Protein AF-D7TH24-F1 (afdb_monomer_lite)

pLDDT: mean 88.19, std 6.24, range [59.88, 95.81]

Foldseek 3Di:
DAPPAQEDEDEQQCQLQDPPRPCNVPPVNVVSLCVLVVSVVVCVVHVHNYYYYDYDPSCCPPPNNPNVVVSVVD

Radius of gyration: 13.26 Å; chains: 1; bounding box: 28×23×38 Å

Secondary structure (DSSP, 8-state):
-TTS-SEEEE----TTT-TT-TTTTSHHHHHHHHHHHHHHHHHHHH--SEEEE---GGGGGGGGGHHHHHHHT-

Organism: Vitis vinifera (NCBI:txid29760)

Structure (mmCIF, N/CA/C/O backbone):
data_AF-D7TH24-F1
#
_entry.id   AF-D7TH24-F1
#
loop_
_atom_site.group_PDB
_atom_site.id
_atom_site.type_symbol
_atom_site.label_atom_id
_atom_site.label_alt_id
_atom_site.label_comp_id
_atom_site.label_asym_id
_atom_site.label_entity_id
_atom_site.label_seq_id
_atom_site.pdbx_PDB_ins_code
_atom_site.Cartn_x
_atom_site.Cartn_y
_atom_site.Cartn_z
_atom_site.occupancy
_atom_site.B_iso_or_equiv
_atom_site.auth_seq_id
_atom_site.auth_comp_id
_atom_site.auth_asym_id
_atom_site.auth_atom_id
_atom_site.pdbx_PDB_model_num
ATOM 1 N N . MET A 1 1 ? -4.360 10.361 20.106 1.00 59.88 1 MET A N 1
ATOM 2 C CA . MET A 1 1 ? -5.376 10.481 19.037 1.00 59.88 1 MET A CA 1
ATOM 3 C C . MET A 1 1 ? -5.901 9.124 18.545 1.00 59.88 1 MET A C 1
ATOM 5 O O . MET A 1 1 ? -6.641 9.108 17.570 1.00 59.88 1 MET A O 1
ATOM 9 N N . LEU A 1 2 ? -5.596 7.998 19.214 1.00 67.06 2 LEU A N 1
ATOM 10 C CA . LEU A 1 2 ? -6.247 6.709 18.931 1.00 67.06 2 LEU A CA 1
ATOM 11 C C . LEU A 1 2 ? -7.775 6.860 19.024 1.00 67.06 2 LEU A C 1
ATOM 13 O O . LEU A 1 2 ? -8.265 7.477 19.971 1.00 67.06 2 LEU A O 1
ATOM 17 N N . GLY A 1 3 ? -8.500 6.342 18.031 1.00 73.44 3 GLY A N 1
ATOM 18 C CA . GLY A 1 3 ? -9.965 6.376 1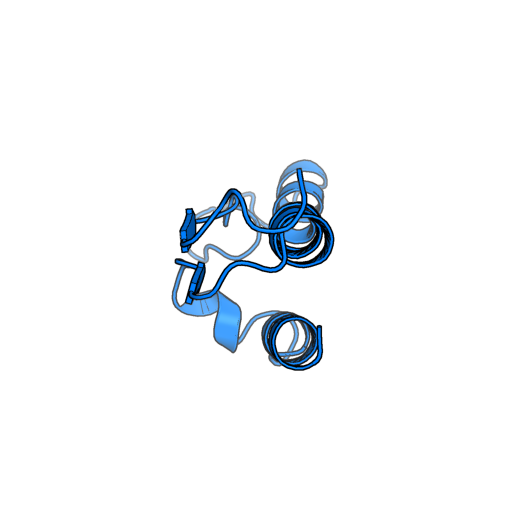7.988 1.00 73.44 3 GLY A CA 1
ATOM 19 C C . GLY A 1 3 ? -10.606 7.670 17.466 1.00 73.44 3 GLY A C 1
ATOM 20 O O . GLY A 1 3 ? -11.824 7.781 17.517 1.00 73.44 3 GLY A O 1
ATOM 21 N N . GLN A 1 4 ? -9.835 8.645 16.962 1.00 87.44 4 GLN A N 1
ATOM 22 C CA . GLN A 1 4 ? -10.402 9.834 16.291 1.00 87.44 4 GLN A CA 1
ATOM 23 C C . GLN A 1 4 ? -10.650 9.642 14.791 1.00 87.44 4 GLN A C 1
ATOM 25 O O . GLN A 1 4 ? -11.335 10.452 14.173 1.00 87.44 4 GLN A O 1
ATOM 30 N N . VAL A 1 5 ? -10.059 8.608 14.195 1.00 92.69 5 VAL A N 1
ATOM 31 C CA . VAL A 1 5 ? -10.144 8.356 12.759 1.00 92.69 5 VAL A CA 1
ATOM 32 C C . VAL A 1 5 ? -10.986 7.109 12.542 1.00 92.69 5 VAL A C 1
ATOM 34 O O . VAL A 1 5 ? -10.545 6.003 12.828 1.00 92.69 5 VAL A O 1
ATOM 37 N N . ASP A 1 6 ? -12.202 7.283 12.029 1.00 94.31 6 ASP A N 1
ATOM 38 C CA . ASP A 1 6 ? -13.098 6.161 11.725 1.00 94.31 6 ASP A CA 1
ATOM 39 C C . ASP A 1 6 ? -12.764 5.481 10.390 1.00 94.31 6 ASP A C 1
ATOM 41 O O . ASP A 1 6 ? -12.998 4.282 10.228 1.00 94.31 6 ASP A O 1
ATOM 45 N N . PHE A 1 7 ? -12.215 6.227 9.428 1.00 95.31 7 PHE A N 1
ATOM 46 C CA . PHE A 1 7 ? -11.949 5.740 8.078 1.00 95.31 7 PHE A CA 1
ATOM 47 C C . PHE A 1 7 ? -10.669 6.338 7.503 1.00 95.31 7 PHE A C 1
ATOM 49 O O . PHE A 1 7 ? -10.469 7.551 7.548 1.00 95.31 7 PHE A O 1
ATOM 56 N N . ILE A 1 8 ? -9.837 5.482 6.912 1.00 95.31 8 ILE A N 1
ATOM 57 C CA . ILE A 1 8 ? -8.689 5.888 6.100 1.00 95.31 8 ILE A CA 1
ATOM 58 C C . ILE A 1 8 ? -8.886 5.349 4.685 1.00 95.31 8 ILE A C 1
ATOM 60 O O . ILE A 1 8 ? -9.082 4.149 4.492 1.00 95.31 8 ILE A O 1
ATOM 64 N N . ASN A 1 9 ? -8.807 6.230 3.689 1.00 95.81 9 ASN A N 1
ATOM 65 C CA . ASN A 1 9 ? -8.765 5.855 2.281 1.00 95.81 9 ASN A CA 1
ATOM 66 C C . ASN A 1 9 ? -7.569 6.493 1.574 1.00 95.81 9 ASN A C 1
ATOM 68 O O . ASN A 1 9 ? -7.065 7.538 1.984 1.00 95.81 9 ASN A O 1
ATOM 72 N N . GLY A 1 10 ? -7.093 5.851 0.514 1.00 93.94 10 GLY A N 1
ATOM 73 C CA . GLY A 1 10 ? -6.002 6.404 -0.272 1.00 93.94 10 GLY A CA 1
ATOM 74 C C . GLY A 1 10 ? -5.455 5.442 -1.310 1.00 93.94 10 GLY A C 1
ATOM 75 O O . GLY A 1 10 ? -5.637 4.230 -1.219 1.00 93.94 10 GLY A O 1
ATOM 76 N N . GLY A 1 11 ? -4.771 6.019 -2.294 1.00 92.12 11 GLY A N 1
ATOM 77 C CA . GLY A 1 11 ? -4.002 5.302 -3.304 1.00 92.12 11 GLY A CA 1
ATOM 78 C C . GLY A 1 11 ? -2.552 5.780 -3.277 1.00 92.12 11 GLY A C 1
ATOM 79 O O . GLY A 1 11 ? -2.236 6.755 -3.964 1.00 92.12 11 GLY A O 1
ATOM 80 N N . PRO A 1 12 ? -1.670 5.181 -2.450 1.00 91.12 12 PRO A N 1
ATOM 81 C CA . PRO A 1 12 ? -0.260 5.543 -2.429 1.00 91.12 12 PRO A CA 1
ATOM 82 C C . PRO A 1 12 ? 0.361 5.340 -3.823 1.00 91.12 12 PRO A C 1
ATOM 84 O O . PRO A 1 12 ? -0.113 4.501 -4.595 1.00 91.12 12 PRO A O 1
ATOM 87 N N . PRO A 1 13 ? 1.405 6.110 -4.180 1.00 85.94 13 P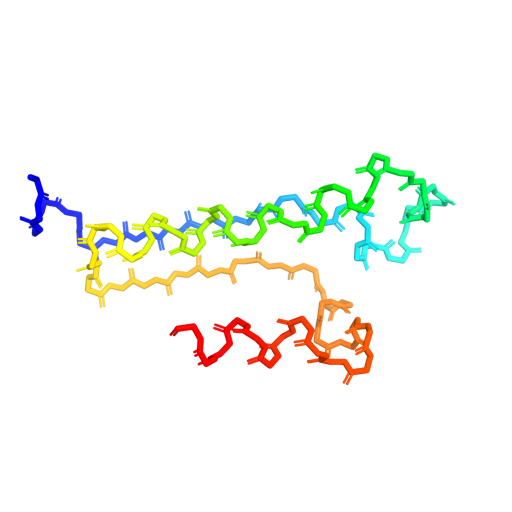RO A N 1
ATOM 88 C CA . PRO A 1 13 ? 1.922 6.143 -5.542 1.00 85.94 13 PRO A CA 1
ATOM 89 C C . PRO A 1 13 ? 2.225 4.771 -6.141 1.00 85.94 13 PRO A C 1
ATOM 91 O O . PRO A 1 13 ? 2.954 3.955 -5.589 1.00 85.94 13 PRO A O 1
ATOM 94 N N . CYS A 1 14 ? 1.709 4.554 -7.350 1.00 80.69 14 CYS A N 1
ATOM 95 C CA . CYS A 1 14 ? 1.776 3.269 -8.036 1.00 80.69 14 CYS A CA 1
ATOM 96 C C . CYS A 1 14 ? 2.831 3.211 -9.159 1.00 80.69 14 CYS A C 1
ATOM 98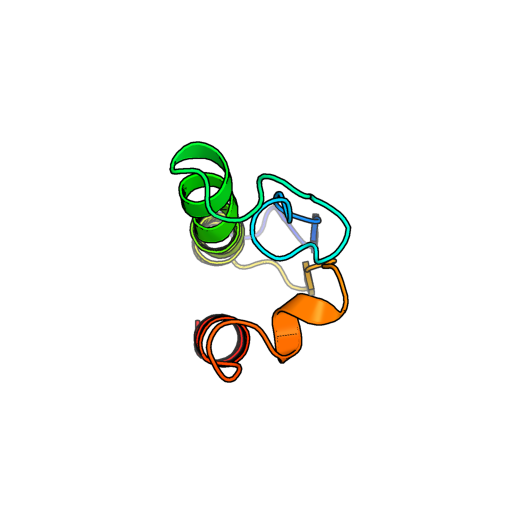 O O . CYS A 1 14 ? 2.816 2.296 -9.985 1.00 80.69 14 CYS A O 1
ATOM 100 N N . GLN A 1 15 ? 3.727 4.202 -9.247 1.00 83.69 15 GLN A N 1
ATOM 101 C CA . GLN A 1 15 ? 4.561 4.439 -10.437 1.00 83.69 15 GLN A CA 1
ATOM 102 C C . GLN A 1 15 ? 5.453 3.251 -10.825 1.00 83.69 15 GLN A C 1
ATOM 104 O O . GLN A 1 15 ? 5.585 2.974 -12.018 1.00 83.69 15 GLN A O 1
ATOM 109 N N . GLY A 1 16 ? 6.028 2.529 -9.858 1.00 83.69 16 GLY A N 1
ATOM 110 C CA . GLY A 1 16 ? 6.818 1.323 -10.135 1.00 83.69 16 GLY A CA 1
ATOM 111 C C . GLY A 1 16 ? 5.984 0.062 -10.392 1.00 83.69 16 GLY A C 1
ATOM 112 O O . GLY A 1 16 ? 6.489 -0.907 -10.951 1.00 83.69 16 GLY A O 1
ATOM 113 N N . PHE A 1 17 ? 4.689 0.084 -10.069 1.00 80.38 17 PHE A N 1
ATOM 114 C CA . PHE A 1 17 ? 3.752 -1.005 -10.360 1.00 80.38 17 PHE A CA 1
ATOM 115 C C . PHE A 1 17 ? 3.059 -0.843 -11.720 1.00 80.38 17 PHE A C 1
ATOM 117 O O . PHE A 1 17 ? 2.556 -1.815 -12.289 1.00 80.38 17 PHE A O 1
ATOM 124 N N . SER A 1 18 ? 2.995 0.383 -12.244 1.00 82.75 18 SER A N 1
ATOM 125 C CA . SER A 1 18 ? 2.298 0.681 -13.492 1.00 82.75 18 SER A CA 1
ATOM 126 C C . SER A 1 18 ? 3.054 0.132 -14.703 1.00 82.75 18 SER A C 1
ATOM 128 O O . SER A 1 18 ? 4.175 0.542 -15.007 1.00 82.75 18 SER A O 1
ATOM 130 N N . GLY A 1 19 ? 2.399 -0.757 -15.453 1.00 82.00 19 GLY A N 1
ATOM 131 C CA . GLY A 1 19 ? 2.890 -1.212 -16.758 1.00 82.00 19 GLY A CA 1
ATOM 132 C C . GLY A 1 19 ? 2.842 -0.127 -17.842 1.00 82.00 19 GLY A C 1
ATOM 133 O O . GLY A 1 19 ? 3.481 -0.279 -18.874 1.00 82.00 19 GLY A O 1
ATOM 134 N N . MET A 1 20 ? 2.115 0.972 -17.605 1.00 85.69 20 MET A N 1
ATOM 135 C CA . MET A 1 20 ? 2.040 2.113 -18.526 1.00 85.69 20 MET A CA 1
ATOM 136 C C . MET A 1 20 ? 3.182 3.117 -18.325 1.00 85.69 20 MET A C 1
ATOM 138 O O . MET A 1 20 ? 3.305 4.050 -19.110 1.00 85.69 20 MET A O 1
ATOM 142 N N . ASN A 1 21 ? 4.005 2.953 -17.282 1.00 86.12 21 ASN A N 1
ATOM 143 C CA . ASN A 1 21 ? 5.166 3.799 -17.031 1.00 86.12 21 ASN A CA 1
ATOM 144 C C . ASN A 1 21 ? 6.430 3.164 -17.649 1.00 86.12 21 ASN A C 1
ATOM 146 O O . ASN A 1 21 ? 6.912 2.162 -17.114 1.00 86.12 21 ASN A O 1
ATOM 150 N N . PRO A 1 22 ? 7.025 3.748 -18.710 1.00 85.50 22 PRO A N 1
ATOM 151 C CA . PRO A 1 22 ? 8.257 3.233 -19.317 1.00 85.50 22 PRO A CA 1
ATOM 152 C C . PRO A 1 22 ? 9.466 3.276 -18.371 1.00 85.50 22 PRO A C 1
ATOM 154 O O . PRO A 1 22 ? 10.438 2.553 -18.568 1.00 85.50 22 PRO A O 1
ATOM 157 N N . PHE A 1 23 ? 9.407 4.112 -17.330 1.00 88.19 23 PHE A N 1
ATOM 158 C CA . PHE A 1 23 ? 10.481 4.327 -16.363 1.00 88.19 23 PHE A CA 1
ATOM 159 C C . PHE A 1 23 ? 10.245 3.594 -15.034 1.00 88.19 23 PHE A C 1
ATOM 161 O O . PHE A 1 23 ? 10.859 3.941 -14.023 1.00 88.19 23 PHE A O 1
ATOM 168 N N . ASN A 1 24 ? 9.385 2.571 -15.016 1.00 83.19 24 ASN A N 1
ATOM 169 C CA . ASN A 1 24 ? 8.980 1.857 -13.798 1.00 83.19 24 AS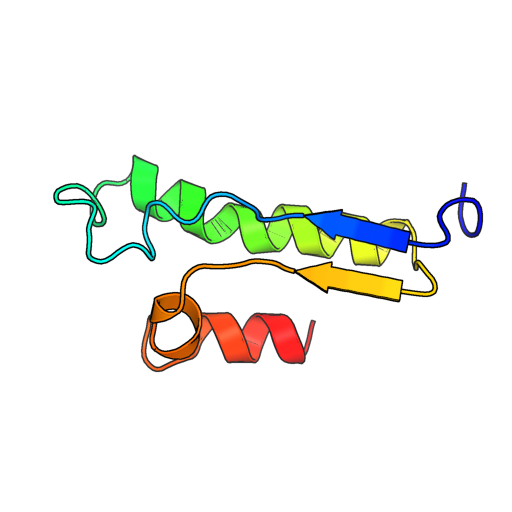N A CA 1
ATOM 170 C C . ASN A 1 24 ? 10.117 1.112 -13.068 1.00 83.19 24 ASN A C 1
ATOM 172 O O . ASN A 1 24 ? 9.963 0.771 -11.899 1.00 83.19 24 ASN A O 1
ATOM 176 N N . GLN A 1 25 ? 11.276 0.915 -13.706 1.00 85.88 25 GLN A N 1
ATOM 177 C CA . GLN A 1 25 ? 12.455 0.289 -13.088 1.00 85.88 25 GLN A CA 1
ATOM 178 C C . GLN A 1 25 ? 13.484 1.284 -12.534 1.00 85.88 25 GLN A C 1
ATOM 180 O O . GLN A 1 25 ? 14.492 0.868 -11.957 1.00 85.88 25 GLN A O 1
ATOM 185 N N . THR A 1 26 ? 13.253 2.588 -12.700 1.00 91.12 26 THR A N 1
ATOM 186 C CA . THR A 1 26 ? 14.129 3.620 -12.131 1.00 91.12 26 THR A CA 1
ATOM 187 C C . THR A 1 26 ? 14.167 3.525 -10.607 1.00 91.12 26 THR A C 1
ATOM 189 O O . THR A 1 26 ? 13.193 3.114 -9.975 1.00 91.12 26 THR A O 1
ATOM 192 N N . ASN A 1 27 ? 15.275 3.957 -9.998 1.00 89.06 27 ASN A N 1
ATOM 193 C CA . ASN A 1 27 ? 15.391 4.014 -8.536 1.00 89.06 27 ASN A CA 1
ATOM 194 C C . ASN A 1 27 ? 14.251 4.830 -7.915 1.00 89.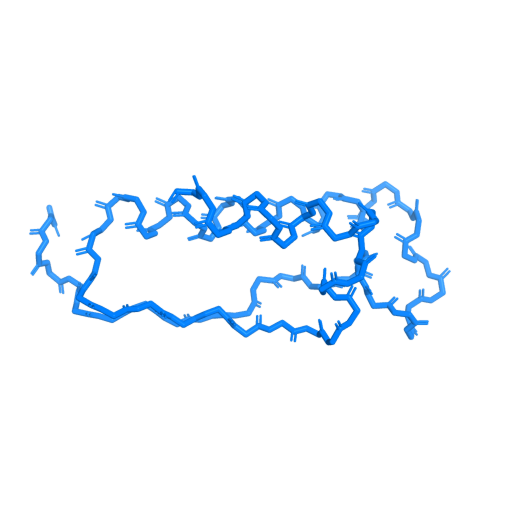06 27 ASN A C 1
ATOM 196 O O . ASN A 1 27 ? 13.688 4.426 -6.906 1.00 89.06 27 ASN A O 1
ATOM 200 N N . TRP A 1 28 ? 13.850 5.919 -8.577 1.00 88.12 28 TRP A N 1
ATOM 201 C CA . TRP A 1 28 ? 12.690 6.708 -8.177 1.00 88.12 28 TRP A CA 1
ATOM 202 C C . TRP A 1 28 ? 11.407 5.871 -8.134 1.00 88.12 28 TRP A C 1
ATOM 204 O O . TRP A 1 28 ? 10.732 5.831 -7.113 1.00 88.12 28 TRP A O 1
ATOM 214 N N . SER A 1 29 ? 11.099 5.141 -9.209 1.00 88.44 29 SER A N 1
ATOM 215 C CA . SER A 1 29 ? 9.886 4.317 -9.270 1.00 88.44 29 SER A CA 1
ATOM 216 C C . SER A 1 29 ? 9.886 3.177 -8.247 1.00 88.44 29 SER A C 1
ATOM 218 O O . SER A 1 29 ? 8.824 2.833 -7.735 1.00 88.44 29 SER A O 1
ATOM 220 N N . LYS A 1 30 ? 11.061 2.632 -7.897 1.00 86.38 30 LYS A N 1
ATOM 221 C CA . LYS A 1 30 ? 11.201 1.635 -6.822 1.00 86.38 30 LYS A CA 1
ATOM 222 C C . LYS A 1 30 ? 10.888 2.221 -5.444 1.00 86.38 30 LYS A C 1
ATOM 224 O O . LYS A 1 30 ? 10.136 1.603 -4.704 1.00 86.38 30 LYS A O 1
ATOM 229 N N . VAL A 1 31 ? 11.383 3.424 -5.138 1.00 87.38 31 VAL A N 1
ATOM 230 C CA . VAL A 1 31 ? 11.056 4.132 -3.884 1.00 87.38 31 VAL A CA 1
ATOM 231 C C . VAL A 1 31 ? 9.554 4.405 -3.787 1.00 87.38 31 VAL A C 1
ATOM 233 O O . VAL A 1 31 ? 8.954 4.230 -2.733 1.00 87.38 31 VAL A O 1
ATOM 236 N N . GLN A 1 32 ? 8.912 4.769 -4.899 1.00 87.62 32 GLN A N 1
ATOM 237 C CA . GLN A 1 32 ? 7.461 4.971 -4.921 1.00 87.62 32 GLN A CA 1
ATOM 238 C C . GLN A 1 32 ? 6.692 3.685 -4.573 1.00 87.62 32 GLN A C 1
ATOM 240 O O . GLN A 1 32 ? 5.668 3.766 -3.901 1.00 87.62 32 GLN A O 1
ATOM 245 N N . CYS A 1 33 ? 7.199 2.497 -4.936 1.00 86.00 33 CYS A N 1
ATOM 246 C CA . CYS A 1 33 ? 6.563 1.237 -4.540 1.00 86.00 33 CYS A CA 1
ATOM 247 C C . CYS A 1 33 ? 6.518 1.024 -3.019 1.00 86.00 33 CYS A C 1
ATOM 249 O O . CYS A 1 33 ? 5.608 0.366 -2.517 1.00 86.00 33 CYS A O 1
ATOM 251 N N . GLU A 1 34 ? 7.481 1.577 -2.283 1.00 87.69 34 GLU A N 1
ATOM 252 C CA . GLU A 1 34 ? 7.576 1.441 -0.826 1.00 87.69 34 GLU A CA 1
ATOM 253 C C . GLU A 1 34 ? 6.587 2.352 -0.086 1.00 87.69 34 GLU A C 1
ATOM 255 O O . GLU A 1 34 ? 6.321 2.142 1.095 1.00 87.69 34 GLU A O 1
ATOM 260 N N . MET A 1 35 ? 5.960 3.320 -0.766 1.00 90.50 35 MET A N 1
ATOM 261 C CA . MET A 1 35 ? 4.989 4.230 -0.144 1.00 90.50 35 MET A CA 1
ATOM 262 C C . MET A 1 35 ? 3.709 3.530 0.330 1.00 90.50 35 MET A C 1
ATOM 264 O O . MET A 1 35 ? 3.006 4.069 1.186 1.00 90.50 35 MET A O 1
ATOM 268 N N . ILE A 1 36 ? 3.437 2.308 -0.144 1.00 91.81 36 ILE A N 1
ATOM 269 C CA . ILE A 1 36 ? 2.428 1.426 0.460 1.00 91.81 36 ILE A CA 1
ATOM 270 C C . ILE A 1 36 ? 2.713 1.198 1.945 1.00 91.81 36 ILE A C 1
ATOM 272 O O . ILE A 1 36 ? 1.786 1.238 2.746 1.00 91.81 36 ILE A O 1
ATOM 276 N N . LEU A 1 37 ? 3.978 1.007 2.330 1.00 90.81 37 LEU A N 1
ATOM 277 C CA . LEU A 1 37 ? 4.354 0.762 3.723 1.00 90.81 37 LEU A CA 1
ATOM 278 C C . LEU A 1 37 ? 4.091 1.997 4.586 1.00 90.81 37 LEU A C 1
ATOM 280 O O . LEU A 1 37 ? 3.566 1.881 5.690 1.00 90.81 37 LEU A O 1
ATOM 284 N N . ALA A 1 38 ? 4.383 3.189 4.058 1.00 92.44 38 ALA A N 1
ATOM 285 C CA . ALA A 1 38 ? 4.044 4.440 4.730 1.00 92.44 38 ALA A CA 1
ATOM 286 C C . ALA A 1 38 ? 2.524 4.578 4.908 1.00 92.44 38 ALA A C 1
ATOM 288 O O . ALA A 1 38 ? 2.058 4.948 5.982 1.00 92.44 38 ALA A O 1
ATOM 289 N N . PHE A 1 39 ? 1.737 4.225 3.890 1.00 94.62 39 PHE A N 1
ATOM 290 C CA . PHE A 1 39 ? 0.281 4.270 3.987 1.00 94.62 39 PHE A CA 1
ATOM 291 C C . PHE A 1 39 ? -0.281 3.280 5.020 1.00 94.62 39 PHE A C 1
ATOM 293 O O . PHE A 1 39 ? -1.122 3.654 5.836 1.00 94.62 39 PHE A O 1
ATOM 300 N N . LEU A 1 40 ? 0.244 2.054 5.053 1.00 93.94 40 LEU A N 1
ATOM 301 C CA . LEU A 1 40 ? -0.091 1.053 6.068 1.00 93.94 40 LEU A CA 1
ATOM 302 C C . LEU A 1 40 ? 0.294 1.510 7.483 1.00 93.94 40 LEU A C 1
ATOM 304 O O . LEU A 1 40 ? -0.456 1.280 8.425 1.00 93.94 40 LEU A O 1
ATOM 308 N N . SER A 1 41 ? 1.399 2.245 7.642 1.00 93.88 41 SER A N 1
ATOM 309 C CA . SER A 1 41 ? 1.798 2.777 8.953 1.00 93.88 41 SER A CA 1
ATOM 310 C C . SER A 1 41 ? 0.777 3.761 9.545 1.00 93.88 41 SER A C 1
ATOM 312 O O . SER A 1 41 ? 0.627 3.838 10.763 1.00 93.88 41 SER A O 1
ATOM 314 N N . PHE A 1 42 ? 0.010 4.472 8.707 1.00 92.94 42 PHE A N 1
ATOM 315 C CA . PHE A 1 42 ? -1.105 5.291 9.190 1.00 92.94 42 PHE A CA 1
ATOM 316 C C . PHE A 1 42 ? -2.258 4.438 9.709 1.00 92.94 42 PHE A C 1
ATOM 318 O O . PHE A 1 42 ? -2.847 4.778 10.734 1.00 92.94 42 PHE A O 1
ATOM 325 N N . ALA A 1 43 ? -2.574 3.333 9.032 1.00 93.06 43 ALA A N 1
ATOM 326 C CA . ALA A 1 43 ? -3.569 2.394 9.532 1.00 93.06 43 ALA A CA 1
ATOM 327 C C . ALA A 1 43 ? -3.123 1.784 10.870 1.00 93.06 43 ALA A C 1
ATOM 329 O O . ALA A 1 43 ? -3.948 1.668 11.774 1.00 93.06 43 ALA A O 1
ATOM 330 N N . ASP A 1 44 ? -1.821 1.517 11.033 1.00 92.94 44 ASP A N 1
ATOM 331 C CA . ASP A 1 44 ? -1.256 0.987 12.282 1.00 92.94 44 ASP A CA 1
ATOM 332 C C . ASP A 1 44 ? -1.388 1.984 13.426 1.00 92.94 44 ASP A C 1
ATOM 334 O O . ASP A 1 44 ? -1.857 1.665 14.515 1.00 92.94 44 ASP A O 1
ATOM 338 N N . TYR A 1 45 ? -1.033 3.234 13.148 1.00 93.38 45 TYR A N 1
ATOM 339 C CA . TYR A 1 45 ? -1.051 4.289 14.143 1.00 93.38 45 TYR A CA 1
ATOM 340 C C . TYR A 1 45 ? -2.470 4.676 14.578 1.00 93.38 45 TYR A C 1
ATOM 342 O O . TYR A 1 45 ? -2.725 4.892 15.765 1.00 93.38 45 TYR A O 1
ATOM 350 N N . PHE A 1 46 ? -3.396 4.810 13.626 1.00 93.81 46 PHE A N 1
ATOM 351 C CA . PHE A 1 46 ? -4.738 5.321 13.903 1.00 93.81 46 PHE A CA 1
ATOM 352 C C . PHE A 1 46 ? -5.757 4.235 14.250 1.00 93.81 46 PHE A C 1
ATOM 354 O O . PHE A 1 46 ? -6.757 4.569 14.889 1.00 93.81 46 PHE A O 1
ATOM 361 N N . GLN A 1 47 ? -5.510 2.978 13.863 1.00 93.00 47 GLN A N 1
ATOM 362 C CA . GLN A 1 47 ? -6.423 1.844 14.052 1.00 93.00 47 GLN A CA 1
ATOM 363 C C . GLN A 1 47 ? -7.871 2.188 13.634 1.00 93.00 47 GLN A C 1
ATOM 365 O O . GLN A 1 47 ? -8.787 2.128 14.462 1.00 93.00 47 GLN A O 1
ATOM 370 N N . PRO A 1 48 ? -8.100 2.622 12.375 1.00 95.25 48 PRO A N 1
ATOM 371 C CA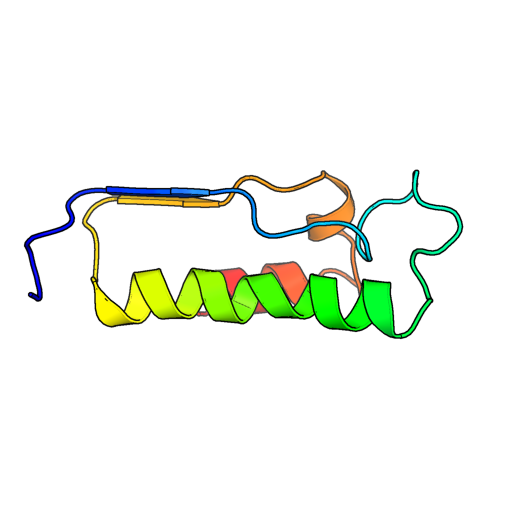 . PRO A 1 48 ? -9.422 3.044 11.936 1.00 95.25 48 PRO A CA 1
ATOM 372 C C . PRO A 1 48 ? -10.390 1.861 11.855 1.00 95.25 48 PRO A C 1
ATOM 374 O O . PRO A 1 48 ? -9.995 0.716 11.643 1.00 95.25 48 PRO A O 1
ATOM 377 N N . ARG A 1 49 ? -11.692 2.143 11.945 1.00 94.25 49 ARG A N 1
ATOM 378 C CA . ARG A 1 49 ? -12.735 1.112 11.798 1.00 94.25 49 ARG A CA 1
ATOM 379 C C . ARG A 1 49 ? -12.805 0.555 10.380 1.00 94.25 49 ARG A C 1
ATOM 381 O O . ARG A 1 49 ? -13.177 -0.600 10.194 1.00 94.25 49 ARG A O 1
ATOM 388 N N . PHE A 1 50 ? -12.476 1.382 9.392 1.00 94.69 50 PHE A N 1
ATOM 389 C CA . PHE A 1 50 ? -12.465 1.013 7.985 1.00 94.69 50 PHE A CA 1
ATOM 390 C C . PHE A 1 50 ? -11.174 1.493 7.314 1.00 94.69 50 PHE A C 1
ATOM 392 O O . PHE A 1 50 ? -10.666 2.577 7.611 1.00 94.69 50 PHE A O 1
ATOM 399 N N . PHE A 1 51 ? -10.671 0.705 6.365 1.00 95.50 51 PHE A N 1
ATOM 400 C CA . PHE A 1 51 ? -9.485 1.029 5.579 1.00 95.50 51 PHE A CA 1
ATOM 401 C C . PHE A 1 51 ? -9.715 0.675 4.108 1.00 95.50 51 PHE A C 1
ATOM 403 O O . PHE A 1 51 ? -10.196 -0.416 3.800 1.00 95.50 51 PHE A O 1
ATOM 410 N N . LEU A 1 52 ? -9.383 1.596 3.202 1.00 95.62 52 LEU A N 1
ATOM 411 C CA . LEU A 1 52 ? -9.480 1.393 1.759 1.00 95.62 52 LEU A CA 1
ATOM 412 C C . LEU A 1 52 ? -8.170 1.779 1.072 1.00 95.62 52 LEU A C 1
ATOM 414 O O . LEU A 1 52 ? -7.807 2.954 1.015 1.00 95.62 52 LEU A O 1
ATOM 418 N N . LEU A 1 53 ? -7.514 0.781 0.487 1.00 94.69 53 LEU A N 1
ATOM 419 C CA . LEU A 1 53 ? -6.347 0.953 -0.368 1.00 94.69 53 LEU A CA 1
ATOM 420 C C . LEU A 1 53 ? -6.765 0.835 -1.838 1.00 94.69 53 LEU A C 1
ATOM 422 O O . LEU A 1 53 ? -7.114 -0.250 -2.303 1.00 94.69 53 LEU A O 1
ATOM 426 N N . GLU A 1 54 ? -6.714 1.943 -2.568 1.00 94.12 54 GLU A N 1
ATOM 427 C CA . GLU A 1 54 ? -6.853 1.952 -4.025 1.00 94.12 54 GLU A CA 1
ATOM 428 C C . GLU A 1 54 ? -5.486 1.711 -4.672 1.00 94.12 54 GLU A C 1
ATOM 430 O O . GLU A 1 54 ? -4.464 2.209 -4.200 1.00 94.12 54 GLU A O 1
ATOM 435 N N . HIS A 1 55 ? -5.444 0.899 -5.729 1.00 91.94 55 HIS A N 1
ATOM 436 C CA . HIS A 1 55 ? -4.206 0.664 -6.456 1.00 91.94 55 HIS A CA 1
ATOM 437 C C . HIS A 1 55 ? -4.455 0.145 -7.882 1.00 91.94 55 HIS A C 1
ATOM 439 O O . HIS A 1 55 ? -5.465 -0.496 -8.178 1.00 91.94 55 HIS A O 1
ATOM 445 N N . VAL A 1 56 ? -3.469 0.321 -8.773 1.00 91.69 56 VAL A N 1
ATOM 446 C CA . VAL A 1 56 ? -3.494 -0.265 -10.125 1.00 91.69 56 VAL A CA 1
ATOM 447 C C . VAL A 1 56 ? -3.524 -1.795 -10.095 1.00 91.69 56 VAL A C 1
ATOM 449 O O . VAL A 1 56 ? -2.845 -2.424 -9.284 1.00 91.69 56 VAL A O 1
ATOM 452 N N . ARG A 1 57 ? -4.213 -2.402 -11.073 1.00 88.25 57 ARG A N 1
ATOM 453 C CA . ARG A 1 57 ? -4.377 -3.866 -11.217 1.00 88.25 57 ARG A CA 1
ATOM 454 C C . ARG A 1 57 ? -3.071 -4.663 -11.122 1.00 88.25 57 ARG A C 1
ATOM 456 O O . ARG A 1 57 ? -3.050 -5.732 -10.517 1.00 88.25 57 ARG A O 1
ATOM 463 N N . ASN A 1 58 ? -1.981 -4.131 -11.679 1.00 88.44 58 ASN A N 1
ATOM 464 C CA . ASN A 1 58 ? -0.673 -4.793 -11.687 1.00 88.44 58 ASN A CA 1
ATOM 465 C C . ASN A 1 58 ? -0.088 -5.034 -10.289 1.00 88.44 58 ASN A C 1
ATOM 467 O O . ASN A 1 58 ? 0.794 -5.880 -10.148 1.00 88.44 58 ASN A O 1
ATOM 471 N N . PHE A 1 59 ? -0.585 -4.343 -9.264 1.00 88.69 59 PHE A N 1
ATOM 472 C CA . PHE A 1 59 ? -0.196 -4.554 -7.874 1.00 88.69 59 PHE A CA 1
ATOM 473 C C . PHE A 1 59 ? -0.344 -6.007 -7.424 1.00 88.69 59 PHE A C 1
ATOM 475 O O . PHE A 1 59 ? 0.576 -6.565 -6.833 1.00 88.69 59 PHE A O 1
ATOM 482 N N . MET A 1 60 ? -1.453 -6.653 -7.795 1.00 87.12 60 MET A N 1
ATOM 483 C CA . MET A 1 60 ? -1.719 -8.049 -7.431 1.00 87.12 60 MET A CA 1
ATOM 484 C C . MET A 1 60 ? -0.693 -9.022 -8.024 1.00 87.12 60 MET A C 1
ATOM 486 O O . MET A 1 60 ? -0.406 -10.062 -7.439 1.00 87.12 60 MET A O 1
ATOM 490 N N . SER A 1 61 ? -0.125 -8.689 -9.185 1.00 85.56 61 SER A N 1
ATOM 491 C CA . SER A 1 61 ? 0.861 -9.516 -9.892 1.00 85.56 61 SER A CA 1
ATOM 492 C C . SER A 1 61 ? 2.314 -9.127 -9.613 1.00 85.56 61 SER A C 1
ATOM 494 O O . SER A 1 61 ? 3.231 -9.883 -9.945 1.00 85.56 61 SER A O 1
ATOM 496 N N . PHE A 1 62 ? 2.551 -7.951 -9.029 1.00 85.31 62 PHE A N 1
ATOM 497 C CA . PHE A 1 62 ? 3.892 -7.398 -8.895 1.00 85.31 62 PHE A CA 1
ATOM 498 C C . PHE A 1 62 ? 4.770 -8.270 -8.001 1.00 85.31 62 PHE A C 1
ATOM 500 O O . PHE A 1 62 ? 4.343 -8.716 -6.936 1.00 85.31 62 PHE A O 1
ATOM 507 N N . ASN A 1 63 ? 6.003 -8.520 -8.452 1.00 83.12 63 ASN A N 1
ATOM 508 C CA . ASN A 1 63 ? 6.964 -9.383 -7.768 1.00 83.12 63 ASN A CA 1
ATOM 509 C C . ASN A 1 63 ? 6.341 -10.730 -7.332 1.00 83.12 63 ASN A C 1
ATOM 511 O O . ASN A 1 63 ? 6.380 -11.109 -6.164 1.00 83.12 63 ASN A O 1
ATOM 515 N N . LYS A 1 64 ? 5.674 -11.422 -8.270 1.00 83.12 64 LYS A N 1
ATOM 516 C CA . LYS A 1 64 ? 4.955 -12.692 -8.025 1.00 83.12 64 LYS A CA 1
ATOM 517 C C . LYS A 1 64 ? 3.850 -12.578 -6.957 1.00 83.12 64 LYS A C 1
ATOM 519 O O . LYS A 1 64 ? 3.554 -13.541 -6.251 1.00 83.12 64 LYS A O 1
ATOM 524 N N . GLY A 1 65 ? 3.254 -11.393 -6.831 1.00 84.19 65 GLY A N 1
ATOM 525 C CA . GLY A 1 65 ? 2.230 -11.075 -5.835 1.00 84.19 65 GLY A CA 1
ATOM 526 C C . GLY A 1 65 ? 2.767 -10.903 -4.413 1.00 84.19 65 GLY A C 1
ATOM 527 O O . GLY A 1 65 ? 1.974 -10.856 -3.475 1.00 84.19 65 GLY A O 1
ATOM 528 N N . GLN A 1 66 ? 4.088 -10.813 -4.220 1.00 85.25 66 GLN A N 1
ATOM 529 C CA . GLN A 1 66 ? 4.680 -10.637 -2.893 1.00 85.25 66 GLN A CA 1
ATOM 530 C C . GLN A 1 66 ? 4.227 -9.328 -2.238 1.00 85.25 66 GLN A C 1
ATOM 532 O O . GLN A 1 66 ? 3.859 -9.350 -1.069 1.00 85.25 66 GLN A O 1
ATOM 537 N N . ALA A 1 67 ? 4.180 -8.226 -2.997 1.00 84.94 67 ALA A N 1
ATOM 538 C CA . ALA A 1 67 ? 3.749 -6.926 -2.479 1.00 84.94 67 ALA A CA 1
ATOM 539 C C . ALA A 1 67 ? 2.309 -6.983 -1.943 1.00 84.94 67 ALA A C 1
ATOM 541 O O . ALA A 1 67 ? 2.048 -6.586 -0.813 1.00 84.94 67 ALA A O 1
ATOM 542 N N . PHE A 1 68 ? 1.396 -7.587 -2.708 1.00 88.12 68 PHE A N 1
ATOM 543 C CA . PHE A 1 68 ? 0.016 -7.803 -2.276 1.00 88.12 68 PHE A CA 1
ATOM 544 C C . PHE A 1 68 ? -0.078 -8.692 -1.029 1.00 88.12 68 PHE A C 1
ATOM 546 O O . PHE A 1 68 ? -0.790 -8.361 -0.085 1.00 88.12 68 PHE A O 1
ATOM 553 N N . ARG A 1 69 ? 0.672 -9.804 -0.987 1.00 87.88 69 ARG A N 1
ATOM 554 C CA . ARG A 1 69 ? 0.688 -10.695 0.185 1.00 87.88 69 ARG A CA 1
ATOM 555 C C . ARG A 1 69 ? 1.184 -9.983 1.438 1.00 87.88 69 ARG A C 1
ATOM 557 O O . ARG A 1 69 ? 0.595 -10.186 2.489 1.00 87.88 69 ARG A O 1
ATOM 564 N N . GLN A 1 70 ? 2.225 -9.158 1.324 1.00 86.81 70 GLN A N 1
ATOM 565 C CA . GLN A 1 70 ? 2.757 -8.371 2.440 1.00 86.81 70 GLN A CA 1
ATOM 566 C C . GLN A 1 70 ? 1.731 -7.365 2.967 1.00 86.81 70 GLN A C 1
ATOM 568 O O . GLN A 1 70 ? 1.617 -7.209 4.173 1.00 86.81 70 GLN A O 1
ATOM 573 N N . THR A 1 71 ? 0.950 -6.738 2.087 1.00 87.81 71 THR A N 1
ATOM 574 C CA . THR A 1 71 ? -0.127 -5.819 2.484 1.00 87.81 71 THR A CA 1
ATOM 575 C C . THR A 1 71 ? -1.293 -6.520 3.186 1.00 87.81 71 THR A C 1
ATOM 577 O O . THR A 1 71 ? -1.936 -5.907 4.026 1.00 87.81 71 THR A O 1
ATOM 580 N N . LEU A 1 72 ? -1.587 -7.785 2.864 1.00 87.75 72 LEU A N 1
ATOM 581 C CA . LEU A 1 72 ? -2.677 -8.534 3.507 1.00 87.75 72 LEU A CA 1
ATOM 582 C C . LEU A 1 72 ? -2.344 -9.044 4.911 1.00 87.75 72 LEU A C 1
ATOM 584 O O . LEU A 1 72 ? -3.256 -9.263 5.701 1.00 87.75 72 LEU A O 1
ATOM 588 N N . VAL A 1 73 ? -1.065 -9.314 5.176 1.00 86.38 73 VAL A N 1
ATOM 589 C CA . VAL A 1 73 ? -0.580 -9.813 6.477 1.00 86.38 73 VAL A CA 1
ATOM 590 C C . VAL A 1 73 ? 0.055 -8.710 7.323 1.00 86.38 73 VAL A C 1
ATOM 592 O O . VAL A 1 73 ? 0.746 -9.024 8.291 1.00 86.38 73 VAL A O 1
ATOM 595 N N . TRP A 1 74 ? -0.123 -7.457 6.897 1.00 78.62 74 TRP A N 1
ATOM 596 C CA . TRP A 1 74 ? 0.249 -6.270 7.654 1.00 78.62 74 TRP A CA 1
ATOM 597 C C . TRP A 1 74 ? -0.510 -6.227 8.985 1.00 78.62 74 TRP A C 1
ATOM 599 O O . TRP A 1 74 ? -1.729 -6.522 8.976 1.00 78.62 74 TRP A O 1
#

InterPro domains:
  IPR001525 C-5 cytosine methyltransferase [PF00145] (4-71)
  IPR018117 DNA methylase, C-5 cytosine-specific, active site [PS00094] (6-18)
  IPR029063 S-adenosyl-L-methionine-dependent methyltransferase superfamily [G3DSA:3.40.50.150] (1-73)
  IPR029063 S-adenosyl-L-methionine-dependent methyltransferase superfamily [SSF53335] (2-71)
  IPR050390 DNA Cytosine-5 Methyltransferase [PTHR10629] (3-72)

Sequence (74 aa):
MLGQVDFINGGPPCQGFSGMNPFNQTNWSKVQCEMILAFLSFADYFQPRFFLLEHVRNFMSFNKGQAFRQTLVW